Protein AF-A0A1X3P719-F1 (afdb_monomer_lite)

Structure (mmCIF, N/CA/C/O backbone):
data_AF-A0A1X3P719-F1
#
_entry.id   AF-A0A1X3P719-F1
#
loop_
_atom_site.group_PDB
_atom_site.id
_atom_site.type_symbol
_atom_site.label_atom_id
_atom_site.label_alt_id
_atom_site.label_comp_id
_atom_site.label_asym_id
_atom_site.label_entity_id
_atom_site.label_seq_id
_atom_site.pdbx_PDB_ins_code
_atom_site.Cartn_x
_atom_site.Cartn_y
_atom_site.Cartn_z
_atom_site.occupancy
_atom_site.B_iso_or_equiv
_atom_site.auth_seq_id
_atom_site.auth_comp_id
_atom_site.auth_asym_id
_atom_site.auth_atom_id
_atom_site.pdbx_PDB_model_num
ATOM 1 N N . MET A 1 1 ? -33.129 3.907 12.164 1.00 44.75 1 MET A N 1
ATOM 2 C CA . MET A 1 1 ? -31.983 4.708 11.691 1.00 44.75 1 MET A CA 1
ATOM 3 C C . MET A 1 1 ? -30.736 4.062 12.281 1.00 44.75 1 MET A C 1
ATOM 5 O O . MET A 1 1 ? -30.567 4.127 13.491 1.00 44.75 1 MET A O 1
ATOM 9 N N . ARG A 1 2 ? -29.991 3.265 11.500 1.00 46.09 2 ARG A N 1
ATOM 10 C CA . ARG A 1 2 ? -28.769 2.605 11.998 1.00 46.09 2 ARG A CA 1
ATOM 11 C C . ARG A 1 2 ? -27.652 3.656 12.039 1.00 46.09 2 ARG A C 1
ATOM 13 O O . ARG A 1 2 ? -27.549 4.394 11.066 1.00 46.09 2 ARG A O 1
ATOM 20 N N . PRO A 1 3 ? -26.869 3.770 13.124 1.00 49.72 3 PRO A N 1
ATOM 21 C CA . PRO A 1 3 ? -25.718 4.659 13.127 1.00 49.72 3 PRO A CA 1
ATOM 22 C C . PRO A 1 3 ? -24.665 4.101 12.167 1.00 49.72 3 PRO A C 1
ATOM 24 O O . PRO A 1 3 ? -24.295 2.931 12.251 1.00 49.72 3 PRO A O 1
ATOM 27 N N . GLU A 1 4 ? -24.233 4.935 11.235 1.00 49.03 4 GLU A N 1
ATOM 28 C CA . GLU A 1 4 ? -23.183 4.620 10.271 1.00 49.03 4 GLU A CA 1
ATOM 29 C C . GLU A 1 4 ? -21.847 4.721 11.018 1.00 49.03 4 GLU A C 1
ATOM 31 O O . GLU A 1 4 ? -21.528 5.768 11.587 1.00 49.03 4 GLU A O 1
ATOM 36 N N . SER A 1 5 ? -21.116 3.608 11.130 1.00 49.22 5 SER A N 1
ATOM 37 C CA . SER A 1 5 ? -19.843 3.582 11.854 1.00 49.22 5 SER A CA 1
ATOM 38 C C . SER A 1 5 ? -18.805 4.444 11.131 1.00 49.22 5 SER A C 1
ATOM 40 O O . SER A 1 5 ? -18.674 4.330 9.909 1.00 49.22 5 SER A O 1
ATOM 42 N N . PRO A 1 6 ? -18.040 5.291 11.846 1.00 51.69 6 PRO A N 1
ATOM 43 C CA . PRO A 1 6 ? -16.969 6.052 11.224 1.00 51.69 6 PRO A CA 1
ATOM 44 C C . PRO A 1 6 ? -15.919 5.077 10.679 1.00 51.69 6 PRO A C 1
ATOM 46 O O . PRO A 1 6 ? -15.344 4.288 11.423 1.00 51.69 6 PRO A O 1
ATOM 49 N N . THR A 1 7 ? -15.696 5.107 9.368 1.00 60.81 7 THR A N 1
ATOM 50 C CA . THR A 1 7 ? -14.656 4.305 8.714 1.00 60.81 7 THR A CA 1
ATOM 51 C C . THR A 1 7 ? -13.359 5.105 8.704 1.00 60.81 7 THR A C 1
ATOM 53 O O . THR A 1 7 ? -13.332 6.226 8.197 1.00 60.81 7 THR A O 1
ATOM 56 N N . GLY A 1 8 ? -12.295 4.554 9.287 1.00 54.69 8 GLY A N 1
ATOM 57 C CA . GLY A 1 8 ? -10.947 5.116 9.186 1.00 54.69 8 GLY A CA 1
ATOM 58 C C . GLY A 1 8 ? -10.197 4.504 8.009 1.00 54.69 8 GLY A C 1
ATOM 59 O O . GLY A 1 8 ? -10.281 3.294 7.805 1.00 54.69 8 GLY A O 1
ATOM 60 N N . SER A 1 9 ? -9.469 5.331 7.257 1.00 57.25 9 SER A N 1
ATOM 61 C CA . SER A 1 9 ? -8.510 4.895 6.236 1.00 57.25 9 SER A CA 1
ATOM 62 C C . SER A 1 9 ? -7.108 5.320 6.669 1.00 57.25 9 SER A C 1
ATOM 64 O O . SER A 1 9 ? -6.916 6.468 7.080 1.00 57.25 9 SER A O 1
ATOM 66 N N . HIS A 1 10 ? -6.147 4.401 6.614 1.00 59.22 10 HIS A N 1
ATOM 67 C CA . HIS A 1 10 ? -4.737 4.658 6.913 1.00 59.22 10 HIS A CA 1
ATOM 68 C C . HIS A 1 10 ? -3.896 4.455 5.646 1.00 59.22 10 HIS A C 1
ATOM 70 O O . HIS A 1 10 ? -4.227 3.602 4.827 1.00 59.22 10 HIS A O 1
ATOM 76 N N . LEU A 1 11 ? -2.872 5.294 5.460 1.00 59.12 11 LEU A N 1
ATOM 77 C CA . LEU A 1 11 ? -2.189 5.542 4.191 1.00 59.12 11 LEU A CA 1
ATOM 78 C C . LEU A 1 11 ? -0.675 5.425 4.383 1.00 59.12 11 LEU A C 1
ATOM 80 O O . LEU A 1 11 ? -0.117 6.221 5.135 1.00 59.12 11 LEU A O 1
ATOM 84 N N . ASP A 1 12 ? -0.025 4.517 3.659 1.00 63.62 12 ASP A N 1
ATOM 85 C CA . ASP A 1 12 ? 1.441 4.434 3.589 1.00 63.62 12 ASP A CA 1
ATOM 86 C C . ASP A 1 12 ? 1.921 4.534 2.137 1.00 63.62 12 ASP A C 1
ATOM 88 O O . ASP A 1 12 ? 1.374 3.857 1.265 1.00 63.62 12 ASP A O 1
ATOM 92 N N . ASP A 1 13 ? 2.943 5.362 1.883 1.00 63.41 13 ASP A N 1
ATOM 93 C CA . ASP A 1 13 ? 3.599 5.528 0.575 1.00 63.41 13 ASP A CA 1
ATOM 94 C C . ASP A 1 13 ? 4.869 4.664 0.501 1.00 63.41 13 ASP A C 1
ATOM 96 O O . ASP A 1 13 ? 5.794 4.808 1.303 1.00 63.41 13 ASP A O 1
ATOM 100 N N . ILE A 1 14 ? 4.911 3.742 -0.459 1.00 66.75 14 ILE A N 1
ATOM 101 C CA . ILE A 1 14 ? 5.952 2.725 -0.611 1.00 66.75 14 ILE A CA 1
ATOM 102 C C . ILE A 1 14 ? 6.696 2.964 -1.933 1.00 66.75 14 ILE A C 1
ATOM 104 O O . ILE A 1 14 ? 6.078 2.893 -2.999 1.00 66.75 14 ILE A O 1
ATOM 108 N N . PRO A 1 15 ? 8.023 3.192 -1.928 1.00 63.47 15 PRO A N 1
ATOM 109 C CA . PRO A 1 15 ? 8.779 3.399 -3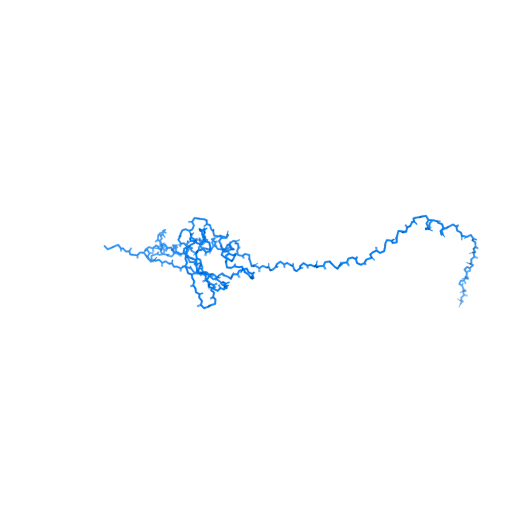.159 1.00 63.47 15 PRO A CA 1
ATOM 110 C C . PRO A 1 15 ? 8.835 2.113 -3.990 1.00 63.47 15 PRO A 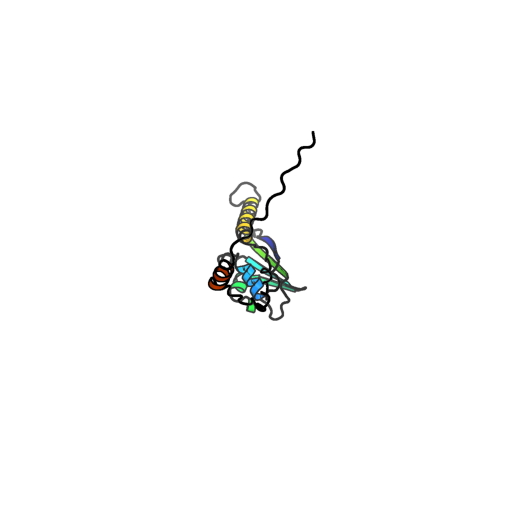C 1
ATOM 112 O O . PRO A 1 15 ? 9.116 1.028 -3.481 1.00 63.47 15 PRO A O 1
ATOM 115 N N . ALA A 1 16 ? 8.612 2.221 -5.297 1.00 71.75 16 ALA A N 1
ATOM 116 C CA . ALA A 1 16 ? 8.642 1.061 -6.176 1.00 71.75 16 ALA A CA 1
ATOM 117 C C . ALA A 1 16 ? 10.090 0.650 -6.522 1.00 71.75 16 ALA A C 1
ATOM 119 O O . ALA A 1 16 ? 10.909 1.487 -6.911 1.00 71.75 16 ALA A O 1
ATOM 120 N N . SER A 1 17 ? 10.406 -0.650 -6.431 1.00 60.78 17 SER A N 1
ATOM 121 C CA . SER A 1 17 ? 11.753 -1.202 -6.672 1.00 60.78 17 SER A CA 1
ATOM 122 C C . SER A 1 17 ? 12.372 -0.722 -7.998 1.00 60.78 17 SER A C 1
ATOM 124 O O . SER A 1 17 ? 11.759 -0.895 -9.053 1.00 60.78 17 SER A O 1
ATOM 126 N N . GLY A 1 18 ? 13.582 -0.157 -7.967 1.00 62.00 18 GLY A N 1
ATOM 127 C CA . GLY A 1 18 ? 14.255 0.423 -9.138 1.00 62.00 18 GLY A CA 1
ATOM 128 C C . GLY A 1 18 ? 14.423 -0.532 -10.335 1.00 62.00 18 GLY A C 1
ATOM 129 O O . GLY A 1 18 ? 14.648 -1.728 -10.164 1.00 62.00 18 GLY A O 1
ATOM 130 N N . HIS A 1 19 ? 14.315 0.023 -11.552 1.00 57.34 19 HIS A N 1
ATOM 131 C CA . HIS A 1 19 ? 14.516 -0.617 -12.869 1.00 57.34 19 HIS A CA 1
ATOM 132 C C . HIS A 1 19 ? 13.738 -1.919 -13.157 1.00 57.34 19 HIS A C 1
ATOM 134 O O . HIS A 1 19 ? 14.197 -2.764 -13.926 1.00 57.34 19 HIS A O 1
ATOM 140 N N . ALA A 1 20 ? 12.547 -2.091 -12.583 1.00 71.56 20 ALA A N 1
ATOM 141 C CA . ALA A 1 20 ? 11.705 -3.263 -12.822 1.00 71.56 20 ALA A CA 1
ATOM 142 C C . ALA A 1 20 ? 10.445 -2.914 -13.638 1.00 71.56 20 ALA A C 1
ATOM 144 O O . ALA A 1 20 ? 9.948 -1.789 -13.582 1.00 71.56 20 ALA A O 1
ATOM 145 N N . ARG A 1 21 ? 9.893 -3.882 -14.390 1.00 85.94 21 ARG A N 1
ATOM 146 C CA . ARG A 1 21 ? 8.587 -3.717 -15.063 1.00 85.94 21 ARG A CA 1
ATOM 147 C C . ARG A 1 21 ? 7.481 -3.523 -14.018 1.00 85.94 21 ARG A C 1
ATOM 149 O O . ARG A 1 21 ? 7.587 -4.061 -12.919 1.00 85.94 21 ARG A O 1
ATOM 156 N N . ASN A 1 22 ? 6.391 -2.844 -14.378 1.00 88.19 22 ASN A N 1
ATOM 157 C CA . ASN A 1 22 ? 5.261 -2.578 -13.471 1.00 88.19 22 ASN A CA 1
ATOM 158 C C . ASN A 1 22 ? 4.729 -3.845 -12.776 1.00 88.19 22 ASN A C 1
ATOM 160 O O . ASN A 1 22 ? 4.571 -3.857 -11.561 1.00 88.19 22 ASN A O 1
ATOM 164 N N . VAL A 1 23 ? 4.591 -4.950 -13.515 1.00 89.19 23 VAL A N 1
ATOM 165 C CA . VAL A 1 23 ? 4.202 -6.263 -12.962 1.00 89.19 23 VAL A CA 1
ATOM 166 C C . VAL A 1 23 ? 5.178 -6.753 -11.886 1.00 89.19 23 VAL A C 1
ATOM 168 O O . VAL A 1 23 ? 4.774 -7.287 -10.860 1.00 89.19 23 VAL A O 1
ATOM 171 N N . THR A 1 24 ? 6.482 -6.567 -12.092 1.00 87.25 24 THR A N 1
ATOM 172 C CA . THR A 1 24 ? 7.505 -6.945 -11.110 1.00 87.25 24 THR A CA 1
ATOM 173 C C . THR A 1 24 ? 7.428 -6.070 -9.859 1.00 87.25 24 THR A C 1
ATOM 175 O O . THR A 1 24 ? 7.598 -6.587 -8.759 1.00 87.25 24 THR A O 1
ATOM 178 N N . ARG A 1 25 ? 7.136 -4.773 -10.016 1.00 88.31 25 ARG A N 1
ATOM 179 C CA . ARG A 1 25 ? 6.944 -3.831 -8.901 1.00 88.31 25 ARG A CA 1
ATOM 180 C C . ARG A 1 25 ? 5.707 -4.198 -8.073 1.00 88.31 25 ARG A C 1
ATOM 182 O O . ARG A 1 25 ? 5.801 -4.232 -6.852 1.00 88.31 25 ARG A O 1
ATOM 189 N N . ILE A 1 26 ? 4.598 -4.560 -8.727 1.00 89.44 26 ILE A N 1
ATOM 190 C CA . ILE A 1 26 ? 3.394 -5.073 -8.050 1.00 89.44 26 ILE A CA 1
ATOM 191 C C . ILE A 1 26 ? 3.719 -6.360 -7.296 1.00 89.44 26 ILE A C 1
ATOM 193 O O . ILE A 1 26 ? 3.487 -6.443 -6.099 1.00 89.44 26 ILE A O 1
ATOM 197 N N . ASN A 1 27 ? 4.342 -7.342 -7.950 1.00 88.44 27 ASN A N 1
ATOM 198 C CA . ASN A 1 27 ? 4.707 -8.596 -7.288 1.00 88.44 27 ASN A CA 1
ATOM 199 C C . ASN A 1 27 ? 5.672 -8.392 -6.112 1.00 88.44 27 ASN A C 1
ATOM 201 O O . ASN A 1 27 ? 5.671 -9.184 -5.175 1.00 88.44 27 ASN A O 1
ATOM 205 N N . TRP A 1 28 ? 6.511 -7.356 -6.146 1.00 85.81 28 TRP A N 1
ATOM 206 C CA . TRP A 1 28 ? 7.332 -6.986 -4.998 1.00 85.81 28 TRP A CA 1
ATOM 207 C C . TRP A 1 28 ? 6.475 -6.482 -3.828 1.00 85.81 28 TRP A C 1
ATOM 209 O O . TRP A 1 28 ? 6.710 -6.919 -2.704 1.00 85.81 28 TRP A O 1
ATOM 219 N N . LEU A 1 29 ? 5.461 -5.652 -4.099 1.00 85.50 29 LEU A N 1
ATOM 220 C CA . LEU A 1 29 ? 4.509 -5.166 -3.097 1.00 85.50 29 LEU A CA 1
ATOM 221 C C . LEU A 1 29 ? 3.620 -6.280 -2.528 1.00 85.50 29 LEU A C 1
ATOM 223 O O . LEU A 1 29 ? 3.331 -6.261 -1.340 1.00 85.50 29 LEU A O 1
ATOM 227 N N . LEU A 1 30 ? 3.196 -7.250 -3.343 1.00 86.88 30 LEU A N 1
ATOM 228 C CA . LEU A 1 30 ? 2.297 -8.325 -2.902 1.00 86.88 30 LEU A CA 1
ATOM 229 C C . LEU A 1 30 ? 2.969 -9.317 -1.939 1.00 86.88 30 LEU A C 1
ATOM 231 O O . LEU A 1 30 ? 2.307 -9.876 -1.078 1.00 86.88 30 LEU A O 1
ATOM 235 N N . ARG A 1 31 ? 4.284 -9.537 -2.063 1.00 83.19 31 ARG A N 1
ATOM 236 C CA . ARG A 1 31 ? 5.047 -10.503 -1.243 1.00 83.19 31 ARG A CA 1
ATOM 237 C C . ARG A 1 31 ? 4.949 -10.313 0.277 1.00 83.19 31 ARG A C 1
ATOM 239 O O . ARG A 1 31 ? 4.950 -11.328 0.967 1.00 83.19 31 ARG A O 1
ATOM 246 N N . PRO A 1 32 ? 5.019 -9.086 0.823 1.00 78.12 32 PRO A N 1
ATOM 247 C CA . PRO A 1 32 ? 4.851 -8.867 2.256 1.00 78.12 32 PRO A CA 1
ATOM 248 C C . PRO A 1 32 ? 3.391 -8.887 2.728 1.00 78.12 32 PRO A C 1
ATOM 250 O O . PRO A 1 32 ? 3.191 -8.916 3.933 1.00 78.12 32 PRO A O 1
ATOM 253 N N . LEU A 1 33 ? 2.400 -8.840 1.832 1.00 81.44 33 LEU A N 1
ATOM 254 C CA . LEU A 1 33 ? 0.992 -8.707 2.208 1.00 81.44 33 LEU A CA 1
ATOM 255 C C . LEU A 1 33 ? 0.342 -10.086 2.383 1.00 81.44 33 LEU A C 1
ATOM 257 O O . LEU A 1 33 ? 0.338 -10.885 1.444 1.00 81.44 33 LEU A O 1
ATOM 261 N N . ASP A 1 34 ? -0.243 -10.333 3.556 1.00 77.69 34 ASP A N 1
ATOM 262 C CA . ASP A 1 34 ? -0.908 -11.595 3.906 1.00 77.69 34 ASP A CA 1
ATOM 263 C C . ASP A 1 34 ? -2.165 -11.872 3.071 1.00 77.69 34 ASP A C 1
ATOM 265 O O . ASP A 1 34 ? -2.920 -10.965 2.703 1.00 77.69 34 ASP A O 1
ATOM 269 N N . ASP A 1 35 ? -2.394 -13.146 2.743 1.00 71.38 35 ASP A N 1
ATOM 270 C CA . ASP A 1 35 ? -3.434 -13.573 1.797 1.00 71.38 35 ASP A CA 1
ATOM 271 C C . ASP A 1 35 ? -4.876 -13.310 2.268 1.00 71.38 35 ASP A C 1
ATOM 273 O O . ASP A 1 35 ? -5.782 -13.234 1.442 1.00 71.38 35 ASP A O 1
ATOM 277 N N . ASP A 1 36 ? -5.093 -13.098 3.564 1.00 74.62 36 ASP A N 1
ATOM 278 C CA . ASP A 1 36 ? -6.403 -12.883 4.191 1.00 74.62 36 ASP A CA 1
ATOM 279 C C . ASP A 1 36 ? -6.905 -11.426 4.142 1.00 74.62 36 ASP A C 1
ATOM 281 O O . ASP A 1 36 ? -8.015 -11.123 4.583 1.00 74.62 36 ASP A O 1
ATOM 285 N N . LEU A 1 37 ? -6.116 -10.516 3.573 1.00 77.31 37 LEU A N 1
ATOM 286 C CA . LEU A 1 37 ? -6.408 -9.085 3.512 1.00 77.31 37 LEU A CA 1
ATOM 287 C C . LEU A 1 37 ? -7.393 -8.715 2.383 1.00 77.31 37 LEU A C 1
ATOM 289 O O . LEU A 1 37 ? -6.989 -8.188 1.345 1.00 77.31 37 LEU A O 1
ATOM 293 N N . SER A 1 38 ? -8.693 -8.941 2.598 1.00 77.88 38 SER A N 1
ATOM 294 C CA . SER A 1 38 ? -9.760 -8.573 1.642 1.00 77.88 38 SER A CA 1
ATOM 295 C C . SER A 1 38 ? -10.096 -7.074 1.619 1.00 77.88 38 SER A C 1
ATOM 297 O O . SER A 1 38 ? -10.550 -6.551 0.605 1.00 77.88 38 SER A O 1
ATOM 299 N N . ASP A 1 39 ? -9.847 -6.357 2.719 1.00 83.62 39 ASP A N 1
ATOM 300 C CA . ASP A 1 39 ? -10.282 -4.959 2.908 1.00 83.62 39 ASP A CA 1
ATOM 301 C C . ASP A 1 39 ? -9.201 -3.925 2.527 1.00 83.62 39 ASP A C 1
ATOM 303 O O . ASP A 1 39 ? -9.215 -2.777 2.991 1.00 83.62 39 ASP A O 1
ATOM 307 N N . VAL A 1 40 ? -8.223 -4.346 1.717 1.00 87.38 40 VAL A N 1
ATOM 308 C CA . VAL A 1 40 ? -7.068 -3.540 1.308 1.00 87.38 40 VAL A CA 1
ATOM 309 C C . VAL A 1 40 ? -7.203 -3.094 -0.145 1.00 87.38 40 VAL A C 1
ATOM 311 O O . VAL A 1 40 ? -7.429 -3.892 -1.053 1.00 87.38 40 VAL A O 1
ATOM 314 N N . VAL A 1 41 ? -6.998 -1.799 -0.368 1.00 90.62 41 VAL A N 1
ATOM 315 C CA . VAL A 1 41 ? -6.905 -1.161 -1.681 1.00 90.62 41 VAL A CA 1
ATOM 316 C C . VAL A 1 41 ? -5.465 -0.726 -1.908 1.00 90.62 41 VAL A C 1
ATOM 318 O O . VAL A 1 41 ? -4.827 -0.144 -1.027 1.00 90.62 41 VAL A O 1
ATOM 321 N N . VAL A 1 42 ? -4.958 -0.998 -3.107 1.00 90.69 42 VAL A N 1
ATOM 322 C CA . VAL A 1 42 ? -3.628 -0.579 -3.543 1.00 90.69 42 VAL A CA 1
ATOM 323 C C . VAL A 1 42 ? -3.779 0.457 -4.645 1.00 90.69 42 VAL A C 1
ATOM 325 O O . VAL A 1 42 ? -4.441 0.219 -5.652 1.00 90.69 42 VAL A O 1
ATOM 328 N N . GLU A 1 43 ? -3.129 1.601 -4.471 1.00 92.31 43 GLU A N 1
ATOM 329 C CA . GLU A 1 43 ? -3.027 2.655 -5.471 1.00 92.31 43 GLU A CA 1
ATOM 330 C C . GLU A 1 43 ? -1.601 2.711 -6.027 1.00 92.31 43 GLU A C 1
ATOM 332 O O . GLU A 1 43 ? -0.637 2.969 -5.310 1.00 92.31 43 GLU A O 1
ATOM 337 N N . ALA A 1 44 ? -1.450 2.460 -7.323 1.00 92.44 44 ALA A N 1
ATOM 338 C CA . ALA A 1 44 ? -0.193 2.606 -8.039 1.00 92.44 44 ALA A CA 1
ATOM 339 C C . ALA A 1 44 ? -0.043 4.041 -8.561 1.00 92.44 44 ALA A C 1
ATOM 341 O O . ALA A 1 44 ? -0.919 4.553 -9.265 1.00 92.44 44 ALA A O 1
ATOM 342 N N . HIS A 1 45 ? 1.097 4.671 -8.274 1.00 92.31 45 HIS A N 1
ATOM 343 C CA . HIS A 1 45 ? 1.438 6.011 -8.748 1.00 92.31 45 HIS A CA 1
ATOM 344 C C . HIS A 1 45 ? 2.464 5.917 -9.862 1.00 92.31 45 HIS A C 1
ATOM 346 O O . HIS A 1 45 ? 3.568 5.415 -9.663 1.00 92.31 45 HIS A O 1
ATOM 352 N N . GLY A 1 46 ? 2.120 6.438 -11.032 1.00 89.19 46 GLY A N 1
ATOM 353 C CA . GLY A 1 46 ? 3.073 6.690 -12.102 1.00 89.19 46 GLY A CA 1
ATOM 354 C C . GLY A 1 46 ? 3.056 8.157 -12.513 1.00 89.19 46 GLY A C 1
ATOM 355 O O . GLY A 1 46 ? 2.366 8.991 -11.921 1.00 89.19 46 GLY A O 1
ATOM 356 N N . ALA A 1 47 ? 3.818 8.502 -13.550 1.00 89.25 47 ALA A N 1
ATOM 357 C CA . ALA A 1 47 ? 3.951 9.887 -13.999 1.00 89.25 47 ALA A CA 1
ATOM 358 C C . ALA A 1 47 ? 2.581 10.53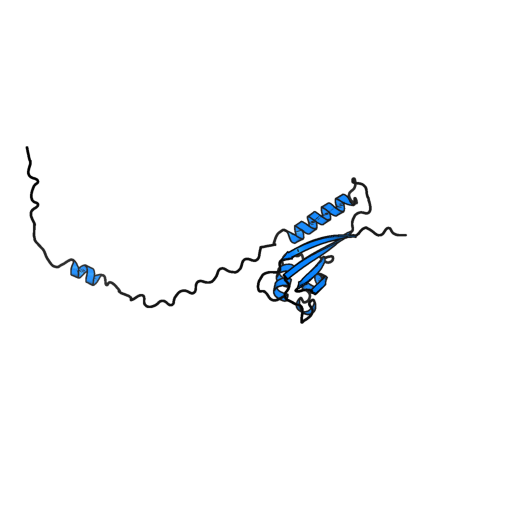2 -14.312 1.00 89.25 47 ALA A C 1
ATOM 360 O O . ALA A 1 47 ? 1.987 10.284 -15.361 1.00 89.25 47 ALA A O 1
ATOM 361 N N . ARG A 1 48 ? 2.090 11.382 -13.394 1.00 87.44 48 ARG A N 1
ATOM 362 C CA . ARG A 1 48 ? 0.801 12.107 -13.475 1.00 87.44 48 ARG A CA 1
ATOM 363 C C . ARG A 1 48 ? -0.438 11.207 -13.613 1.00 87.44 48 ARG A C 1
ATOM 365 O O . ARG A 1 48 ? -1.503 11.702 -13.976 1.00 87.44 48 ARG A O 1
ATOM 372 N N . ARG A 1 49 ? -0.319 9.906 -13.339 1.00 90.50 49 ARG A N 1
ATOM 373 C CA . ARG A 1 49 ? -1.435 8.954 -13.364 1.00 90.50 49 ARG A CA 1
ATOM 374 C C . ARG A 1 49 ? -1.438 8.131 -12.094 1.00 90.50 49 ARG A C 1
ATOM 376 O O . ARG A 1 49 ? -0.384 7.756 -11.590 1.00 90.50 49 ARG A O 1
ATOM 383 N N . ARG A 1 50 ? -2.639 7.841 -11.616 1.00 92.19 50 ARG A N 1
ATOM 384 C CA . ARG A 1 50 ? -2.873 6.969 -10.474 1.00 92.19 50 ARG A CA 1
ATOM 385 C C . ARG A 1 50 ? -3.895 5.922 -10.861 1.00 92.19 50 ARG A C 1
ATOM 387 O O . ARG A 1 50 ? -4.772 6.200 -11.681 1.00 92.19 50 ARG A O 1
ATOM 394 N N . HIS A 1 51 ? -3.748 4.732 -10.313 1.00 93.38 51 HIS A N 1
ATOM 395 C CA . HIS A 1 51 ? -4.683 3.645 -10.529 1.00 93.38 51 HIS A CA 1
ATOM 396 C C . HIS A 1 51 ? -4.866 2.887 -9.219 1.00 93.38 51 HIS A C 1
ATOM 398 O O . HIS A 1 51 ? -3.882 2.407 -8.666 1.00 93.38 51 HIS A O 1
ATOM 404 N N . ALA A 1 52 ? -6.102 2.813 -8.733 1.00 92.19 52 ALA A N 1
ATOM 405 C CA . ALA A 1 52 ? -6.451 2.140 -7.492 1.00 92.19 52 ALA A CA 1
ATOM 406 C C . ALA A 1 52 ? -7.339 0.933 -7.785 1.00 92.19 52 ALA A C 1
ATOM 408 O O . ALA A 1 52 ? -8.335 1.073 -8.496 1.00 92.19 52 ALA A O 1
ATOM 409 N N . ALA A 1 53 ? -6.988 -0.211 -7.206 1.00 91.50 53 ALA A N 1
ATOM 410 C CA . ALA A 1 53 ? -7.771 -1.436 -7.288 1.00 91.50 53 ALA A CA 1
ATOM 411 C C . ALA A 1 53 ? -7.655 -2.249 -5.982 1.00 91.50 53 ALA A C 1
ATOM 413 O O . ALA A 1 53 ? -6.707 -2.045 -5.208 1.00 91.50 53 ALA A O 1
ATOM 414 N N . PRO A 1 54 ? -8.618 -3.142 -5.692 1.00 91.19 54 PRO A N 1
ATOM 415 C CA . PRO A 1 54 ? -8.533 -4.058 -4.560 1.00 91.19 54 PRO A CA 1
ATOM 416 C C . PRO A 1 54 ? -7.282 -4.937 -4.637 1.00 91.19 54 PRO A C 1
ATOM 418 O O . PRO A 1 54 ? -6.844 -5.329 -5.720 1.00 91.19 54 PRO A O 1
ATOM 421 N N . LEU A 1 55 ? -6.729 -5.305 -3.479 1.00 90.25 55 LEU A N 1
ATOM 422 C CA . LEU A 1 55 ? -5.567 -6.193 -3.401 1.00 90.25 55 LEU A CA 1
ATOM 423 C C . LEU A 1 55 ? -5.815 -7.538 -4.108 1.00 90.25 55 LEU A C 1
ATOM 425 O O . LEU A 1 55 ? -4.912 -8.076 -4.750 1.00 90.25 55 LEU A O 1
ATOM 429 N N . GLU A 1 56 ? -7.045 -8.051 -4.033 1.00 90.06 56 GLU A N 1
ATOM 430 C CA . GLU A 1 56 ? -7.465 -9.288 -4.700 1.00 90.06 56 GLU A CA 1
ATOM 431 C C . GLU A 1 56 ? -7.312 -9.225 -6.227 1.00 90.06 56 GLU A C 1
ATOM 433 O O . GLU A 1 56 ? -6.890 -10.202 -6.842 1.00 90.06 56 GLU A O 1
ATOM 438 N N . GLU A 1 57 ? -7.583 -8.072 -6.841 1.00 91.19 57 GLU A N 1
ATOM 439 C CA . GLU A 1 57 ? -7.485 -7.891 -8.293 1.00 91.19 57 GLU A CA 1
ATOM 440 C C . GLU A 1 57 ? -6.025 -7.976 -8.758 1.00 91.19 57 GLU A C 1
ATOM 442 O O . GLU A 1 57 ? -5.698 -8.704 -9.696 1.00 91.19 57 GLU A O 1
ATOM 447 N N . PHE A 1 58 ? -5.116 -7.328 -8.022 1.00 90.06 58 PHE A N 1
ATOM 448 C CA . PHE A 1 58 ? -3.678 -7.434 -8.276 1.00 90.06 58 PHE A CA 1
ATOM 449 C C . PHE A 1 58 ? -3.127 -8.840 -8.028 1.00 90.06 58 PHE A C 1
ATOM 451 O O . PHE A 1 58 ? -2.143 -9.218 -8.662 1.00 90.06 58 PHE A O 1
ATOM 458 N N . ARG A 1 59 ? -3.727 -9.618 -7.118 1.00 89.31 59 ARG A N 1
ATOM 459 C CA . ARG A 1 59 ? -3.358 -11.025 -6.897 1.00 89.31 59 ARG A CA 1
ATOM 460 C C . ARG A 1 59 ? -3.850 -11.944 -8.006 1.00 89.31 59 ARG A C 1
ATOM 462 O O . ARG A 1 59 ? -3.158 -12.911 -8.315 1.00 89.31 59 ARG A O 1
ATOM 469 N N . HIS A 1 60 ? -5.022 -11.660 -8.574 1.00 90.62 60 HIS A N 1
ATOM 470 C CA . HIS A 1 60 ? -5.604 -12.469 -9.638 1.00 90.62 60 HIS A CA 1
ATOM 471 C C . HIS A 1 60 ? -4.771 -12.390 -10.922 1.00 90.62 60 HIS A C 1
ATOM 473 O O . HIS A 1 60 ? -4.223 -13.402 -11.359 1.00 90.62 60 HIS A O 1
ATOM 479 N N . ASP A 1 61 ? -4.621 -11.187 -11.482 1.00 89.00 61 ASP A N 1
ATOM 480 C CA . ASP A 1 61 ? -3.671 -10.926 -12.563 1.00 89.00 61 ASP A CA 1
ATOM 481 C C . ASP A 1 61 ? -3.167 -9.469 -12.515 1.00 89.00 61 ASP A C 1
ATOM 483 O O . ASP A 1 61 ? -3.880 -8.538 -12.906 1.00 89.00 61 ASP A O 1
ATOM 487 N N . PRO A 1 62 ? -1.895 -9.241 -12.129 1.00 85.94 62 PRO A N 1
ATOM 488 C CA . PRO A 1 62 ? -1.290 -7.911 -12.130 1.00 85.94 62 PRO A CA 1
ATOM 489 C C . PRO A 1 62 ? -1.289 -7.200 -13.493 1.00 85.94 62 PRO A C 1
ATOM 491 O O . PRO A 1 62 ? -1.100 -5.984 -13.542 1.00 85.94 62 PRO A O 1
ATOM 494 N N . LYS A 1 63 ? -1.386 -7.939 -14.609 1.00 85.00 63 LYS A N 1
ATOM 495 C CA . LYS A 1 63 ? -1.400 -7.364 -15.963 1.00 85.00 63 LYS A CA 1
ATOM 496 C C . LYS A 1 63 ? -2.772 -6.852 -16.364 1.00 85.00 63 LYS A C 1
ATOM 498 O O . LYS A 1 63 ? -2.826 -5.890 -17.119 1.00 85.00 63 LYS A O 1
ATOM 503 N N . GLU A 1 64 ? -3.831 -7.507 -15.905 1.00 87.75 64 GLU A N 1
ATOM 504 C CA . GLU A 1 64 ? -5.209 -7.094 -16.179 1.00 87.75 64 GLU A CA 1
ATOM 505 C C . GLU A 1 64 ? -5.639 -5.975 -15.233 1.00 87.75 64 GLU A C 1
ATOM 507 O O . GLU A 1 64 ? -6.307 -5.039 -15.665 1.00 87.75 64 GLU A O 1
ATOM 512 N N . ALA A 1 65 ? -5.164 -6.023 -13.983 1.00 87.00 65 ALA A N 1
ATOM 513 C CA . ALA A 1 65 ? -5.420 -4.991 -12.986 1.00 87.00 65 ALA A CA 1
ATOM 514 C C . ALA A 1 65 ? -4.874 -3.615 -13.409 1.00 87.00 65 ALA A C 1
ATOM 516 O O . ALA A 1 65 ? -5.431 -2.589 -13.049 1.00 87.00 65 ALA A O 1
ATOM 517 N N . LEU A 1 66 ? -3.783 -3.551 -14.185 1.00 89.56 66 LEU A N 1
ATOM 518 C CA . LEU A 1 66 ? -3.247 -2.279 -14.678 1.00 89.56 66 LEU A CA 1
ATOM 519 C C . LEU A 1 66 ? -3.681 -1.972 -16.117 1.00 89.56 66 LEU A C 1
ATOM 521 O O . LEU A 1 66 ? -3.626 -2.843 -16.983 1.00 89.56 66 LEU A O 1
ATOM 525 N N . PRO A 1 67 ? -3.954 -0.694 -16.447 1.00 89.00 67 PRO A N 1
ATOM 526 C CA . PRO A 1 67 ? -4.083 -0.269 -17.837 1.00 89.00 67 PRO A CA 1
ATOM 527 C C . PRO A 1 67 ? -2.824 -0.608 -18.654 1.00 89.00 67 PRO A C 1
ATOM 529 O O . PRO A 1 67 ? -1.705 -0.375 -18.195 1.00 89.00 67 PRO A O 1
ATOM 532 N N . ALA A 1 68 ? -2.993 -1.082 -19.893 1.00 84.12 68 ALA A N 1
ATOM 533 C CA . ALA A 1 68 ? -1.879 -1.523 -20.746 1.00 84.12 68 ALA A CA 1
ATOM 534 C C . ALA A 1 68 ? -0.782 -0.453 -20.945 1.00 84.12 68 ALA A C 1
ATOM 536 O O . ALA A 1 68 ? 0.405 -0.774 -20.924 1.00 84.12 68 ALA A O 1
ATOM 537 N N . ASP A 1 69 ? -1.177 0.820 -21.057 1.00 88.44 69 ASP A N 1
ATOM 538 C CA . ASP A 1 69 ? -0.275 1.969 -21.230 1.00 88.44 69 ASP A CA 1
ATOM 539 C C . ASP A 1 69 ? 0.009 2.710 -19.908 1.00 88.44 69 ASP A C 1
ATOM 541 O O . ASP A 1 69 ? 0.205 3.932 -19.885 1.00 88.44 69 ASP A O 1
ATOM 545 N N . PHE A 1 70 ? -0.037 2.011 -18.769 1.00 90.06 70 PHE A N 1
ATOM 546 C CA . PHE A 1 70 ? 0.258 2.637 -17.484 1.00 90.06 70 PHE A CA 1
ATOM 547 C C . PHE A 1 70 ? 1.744 3.040 -17.412 1.00 90.06 70 PHE A C 1
ATOM 549 O O . PHE A 1 70 ? 2.616 2.211 -17.695 1.00 90.06 70 PHE A O 1
ATOM 556 N N . PRO A 1 71 ? 2.061 4.296 -17.032 1.00 90.00 71 PRO A N 1
ATOM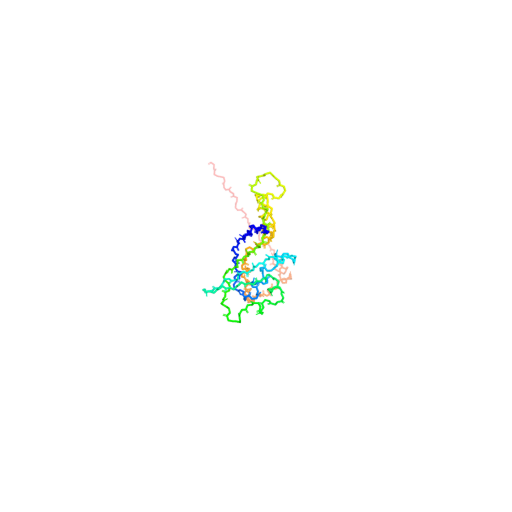 557 C CA . PRO A 1 71 ? 3.442 4.755 -16.917 1.00 90.00 71 PRO A CA 1
ATOM 558 C C . PRO A 1 71 ? 4.226 3.944 -15.879 1.00 90.00 71 PRO A C 1
ATOM 560 O O . PRO A 1 71 ? 3.662 3.181 -15.097 1.00 90.00 71 PRO A O 1
ATOM 563 N N . GLU A 1 72 ? 5.547 4.107 -15.857 1.00 89.12 72 GLU A N 1
ATOM 564 C CA . GLU A 1 72 ? 6.376 3.461 -14.839 1.00 89.12 72 GLU A CA 1
ATOM 565 C C . GLU A 1 72 ? 5.900 3.837 -13.429 1.00 89.12 72 GLU A C 1
ATOM 567 O O . GLU A 1 72 ? 5.710 5.018 -13.121 1.00 89.12 72 GLU A O 1
ATOM 572 N N . ILE A 1 73 ? 5.701 2.819 -12.588 1.00 90.38 73 ILE A N 1
ATOM 573 C CA . ILE A 1 73 ? 5.269 3.012 -11.204 1.00 90.38 73 ILE A CA 1
ATOM 574 C C . ILE A 1 73 ? 6.447 3.525 -10.375 1.00 90.38 73 ILE A C 1
ATOM 576 O O . ILE A 1 73 ? 7.476 2.852 -10.258 1.00 90.38 73 ILE A O 1
ATOM 580 N N . THR A 1 74 ? 6.271 4.694 -9.765 1.00 87.75 74 THR A N 1
ATOM 581 C CA . THR A 1 74 ? 7.246 5.347 -8.885 1.00 87.75 74 THR A CA 1
ATOM 582 C C . THR A 1 74 ? 7.011 5.009 -7.420 1.00 87.75 74 THR A C 1
ATOM 584 O O . THR A 1 74 ? 7.972 4.804 -6.680 1.00 87.75 74 THR A O 1
ATOM 587 N N . SER A 1 75 ? 5.749 4.909 -7.008 1.00 85.75 75 SER A N 1
ATOM 588 C CA . SER A 1 75 ? 5.380 4.533 -5.647 1.00 85.75 75 SER A CA 1
ATOM 589 C C . SER A 1 75 ? 4.012 3.858 -5.597 1.00 85.75 75 SER A C 1
ATOM 591 O O . SER A 1 75 ? 3.262 3.852 -6.577 1.00 85.75 75 SER A O 1
ATOM 593 N N . PHE A 1 76 ? 3.712 3.252 -4.458 1.00 88.44 76 PHE A N 1
ATOM 594 C CA . PHE A 1 76 ? 2.434 2.637 -4.153 1.00 88.44 76 PHE A CA 1
ATOM 595 C C . PHE A 1 76 ? 1.865 3.255 -2.897 1.00 88.44 76 PHE A C 1
ATOM 597 O O . PHE A 1 76 ? 2.598 3.555 -1.965 1.00 88.44 76 PHE A O 1
ATOM 604 N N . THR A 1 77 ? 0.552 3.353 -2.841 1.00 88.94 77 THR A N 1
ATOM 605 C CA . THR A 1 77 ? -0.152 3.688 -1.624 1.00 88.94 77 THR A CA 1
ATOM 606 C C . THR A 1 77 ? -1.039 2.528 -1.221 1.00 88.94 77 THR A C 1
ATOM 608 O O . THR A 1 77 ? -1.840 2.054 -2.022 1.00 88.94 77 THR A O 1
ATOM 611 N N . VAL A 1 78 ? -0.870 2.045 0.006 1.00 87.12 78 VAL A N 1
ATOM 612 C CA . VAL A 1 78 ? -1.686 0.956 0.554 1.00 87.12 78 VAL A CA 1
ATOM 613 C C . VAL A 1 78 ? -2.680 1.554 1.534 1.00 87.12 78 VAL A C 1
ATOM 615 O O . VAL A 1 78 ? -2.306 2.348 2.399 1.00 87.12 78 VAL A O 1
ATOM 618 N N . SER A 1 79 ? -3.952 1.196 1.384 1.00 85.69 79 SER A N 1
ATOM 619 C CA . SER A 1 79 ? -5.031 1.653 2.255 1.00 85.69 79 SER A CA 1
ATOM 620 C C . SER A 1 79 ? -5.884 0.491 2.725 1.00 85.69 79 SER A C 1
ATOM 622 O O . SER A 1 79 ? -6.322 -0.319 1.916 1.00 85.69 79 SER A O 1
ATOM 624 N N . ARG A 1 80 ? -6.158 0.428 4.030 1.00 84.88 80 ARG A N 1
ATOM 625 C CA . ARG A 1 80 ? -7.088 -0.539 4.629 1.00 84.88 80 ARG A CA 1
ATOM 626 C C . ARG A 1 80 ? -8.281 0.201 5.215 1.00 84.88 80 ARG A C 1
ATOM 628 O O . ARG A 1 80 ? -8.097 1.168 5.956 1.00 84.88 80 ARG A O 1
ATOM 635 N N . MET A 1 81 ? -9.491 -0.260 4.914 1.00 79.00 81 MET A N 1
ATOM 636 C CA . MET A 1 81 ? -10.700 0.231 5.580 1.00 79.00 81 MET A CA 1
ATOM 637 C C . MET A 1 81 ? -10.907 -0.551 6.877 1.00 79.00 81 MET A C 1
ATOM 639 O O . MET A 1 81 ? -10.866 -1.776 6.881 1.00 79.00 81 MET A O 1
ATOM 643 N N . SER A 1 82 ? -11.098 0.152 7.994 1.00 73.31 82 SER A N 1
ATOM 644 C CA . SER A 1 82 ? -11.346 -0.475 9.299 1.00 73.31 82 SER A CA 1
ATOM 645 C C . SER A 1 82 ? -12.614 0.084 9.937 1.00 73.31 82 SER A C 1
ATOM 647 O O . SER A 1 82 ? -12.825 1.301 9.971 1.00 73.31 82 SER A O 1
ATOM 649 N N . HIS A 1 83 ? -13.456 -0.805 10.467 1.00 70.06 83 HIS A N 1
ATOM 650 C CA . HIS A 1 83 ? -14.629 -0.422 11.248 1.00 70.06 83 HIS A CA 1
ATOM 651 C C . HIS A 1 83 ? -14.182 0.122 12.608 1.00 70.06 83 HIS A C 1
ATOM 653 O O . HIS A 1 83 ? -13.684 -0.631 13.444 1.00 70.06 83 HIS A O 1
ATOM 659 N N . LEU A 1 84 ? -14.370 1.420 12.849 1.00 72.19 84 LEU A N 1
ATOM 660 C CA . LEU A 1 84 ? -14.016 2.020 14.133 1.00 72.19 84 LEU A CA 1
ATOM 661 C C . LEU A 1 84 ? -15.195 1.954 15.106 1.00 72.19 84 LEU A C 1
ATOM 663 O O . LEU A 1 84 ? -16.363 2.087 14.729 1.00 72.19 84 LEU A O 1
ATOM 667 N N . GLY A 1 85 ? -14.874 1.737 16.381 1.00 62.50 85 GLY A N 1
ATOM 668 C CA . GLY A 1 85 ? -15.853 1.629 17.455 1.00 62.50 85 GLY A CA 1
ATOM 669 C C . GLY A 1 85 ? -16.720 2.886 17.564 1.00 62.50 85 GLY A C 1
ATOM 670 O O . GLY A 1 85 ? -16.226 4.012 17.539 1.00 62.50 85 GLY A O 1
ATOM 671 N N . LEU A 1 86 ? -18.034 2.700 17.716 1.00 63.78 86 LEU A N 1
ATOM 672 C CA . LEU A 1 86 ? -19.024 3.787 17.801 1.00 63.78 86 LEU A CA 1
ATOM 673 C C . LEU A 1 86 ? -18.955 4.571 19.125 1.00 63.78 86 LEU A C 1
ATOM 675 O O . LEU A 1 86 ? -19.560 5.638 19.262 1.00 63.78 86 LEU A O 1
ATOM 679 N N . GLN A 1 87 ? -18.250 4.042 20.127 1.00 59.03 87 GLN A N 1
ATOM 680 C CA . GLN A 1 87 ? -18.206 4.621 21.463 1.00 59.03 87 GLN A CA 1
ATOM 681 C C . GLN A 1 87 ? -17.102 5.685 21.552 1.00 59.03 87 GLN A C 1
ATOM 683 O O . GLN A 1 87 ? -15.911 5.379 21.502 1.00 59.03 87 GLN A O 1
ATOM 688 N N . LYS A 1 88 ? -17.500 6.948 21.756 1.00 58.25 88 LYS A N 1
ATOM 689 C CA . LYS A 1 88 ? -16.597 8.106 21.953 1.00 58.25 88 LYS A CA 1
ATOM 690 C C . LYS A 1 88 ? -15.812 8.083 23.277 1.00 58.25 88 LYS A C 1
ATOM 692 O O . LYS A 1 88 ? -14.998 8.967 23.521 1.00 58.25 88 LYS A O 1
ATOM 697 N N . THR A 1 89 ? -16.091 7.126 24.158 1.00 56.31 89 THR A N 1
ATOM 698 C CA . THR A 1 89 ? -15.472 7.023 25.487 1.00 56.31 89 THR A CA 1
ATOM 699 C C . THR A 1 89 ? -14.124 6.309 25.427 1.00 56.31 89 THR A C 1
ATOM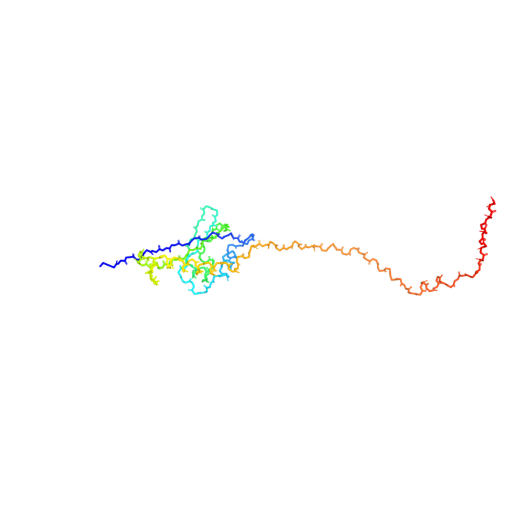 701 O O . THR A 1 89 ? -13.968 5.357 24.676 1.00 56.31 89 THR A O 1
ATOM 704 N N . THR A 1 90 ? -13.155 6.719 26.249 1.00 55.75 90 THR A N 1
ATOM 705 C CA . THR A 1 90 ? -11.821 6.089 26.346 1.00 55.75 90 THR A CA 1
ATOM 706 C C . THR A 1 90 ? -11.854 4.713 27.030 1.00 55.75 90 THR A C 1
ATOM 708 O O . THR A 1 90 ? -10.878 3.972 26.977 1.00 55.75 90 THR A O 1
ATOM 711 N N . LYS A 1 91 ? -12.957 4.349 27.701 1.00 58.25 91 LYS A N 1
ATOM 712 C CA . LYS A 1 91 ? -13.077 3.095 28.463 1.00 58.25 91 LYS A CA 1
ATOM 713 C C . LYS A 1 91 ? -14.039 2.113 27.797 1.00 58.25 91 LYS A C 1
ATOM 715 O O . LYS A 1 91 ? -15.249 2.290 27.869 1.00 58.25 91 LYS A O 1
ATOM 720 N N . GLY A 1 92 ? -13.498 1.044 27.221 1.00 61.53 92 GLY A N 1
ATOM 721 C CA . GLY A 1 92 ? -14.271 -0.073 26.671 1.00 61.53 92 GLY A CA 1
ATOM 722 C C . GLY A 1 92 ? -13.554 -0.750 25.505 1.00 61.53 92 GLY A C 1
ATOM 723 O O . GLY A 1 92 ? -12.766 -0.111 24.805 1.00 61.53 92 GLY A O 1
ATOM 724 N N . LYS A 1 93 ? -13.828 -2.045 25.303 1.00 59.62 93 LYS A N 1
ATOM 725 C CA . LYS A 1 93 ? -13.291 -2.836 24.181 1.00 59.62 93 LYS A CA 1
ATOM 726 C C . LYS A 1 93 ? -13.716 -2.279 22.813 1.00 59.62 93 LYS A C 1
ATOM 728 O O . LYS A 1 93 ? -12.908 -2.291 21.901 1.00 59.62 93 LYS A O 1
ATOM 733 N N . ASP A 1 94 ? -14.895 -1.660 22.734 1.00 62.78 94 ASP A N 1
ATOM 734 C CA . ASP A 1 94 ? -15.442 -1.063 21.502 1.00 62.78 94 ASP A CA 1
ATOM 735 C C . ASP A 1 94 ? -15.269 0.466 21.442 1.00 62.78 94 ASP A C 1
ATOM 737 O O . ASP A 1 94 ? -16.046 1.179 20.798 1.00 62.78 94 ASP A O 1
ATOM 741 N N . SER A 1 95 ? -14.291 1.001 22.181 1.00 71.81 95 SER A N 1
ATOM 742 C CA . SER A 1 95 ? -13.976 2.428 22.118 1.00 71.81 95 SER A CA 1
ATOM 743 C C . SER A 1 95 ? -13.291 2.781 20.805 1.00 71.81 95 SER A C 1
ATOM 745 O O . SER A 1 95 ? -12.414 2.057 20.335 1.00 71.81 95 SER A O 1
ATOM 747 N N . PHE A 1 96 ? -13.643 3.944 20.255 1.00 71.25 96 PHE A N 1
ATOM 748 C CA . PHE A 1 96 ? -13.025 4.486 19.046 1.00 71.25 96 PHE A CA 1
ATOM 749 C C . PHE A 1 96 ? -11.490 4.510 19.151 1.00 71.25 96 PHE A C 1
ATOM 751 O O . PHE A 1 96 ? -10.795 4.020 18.266 1.00 71.25 96 PHE A O 1
ATOM 758 N N . ILE A 1 97 ? -10.958 5.011 20.272 1.00 76.44 97 ILE A N 1
ATOM 759 C CA . ILE A 1 97 ? -9.509 5.136 20.495 1.00 76.44 97 ILE A CA 1
ATOM 760 C C . ILE A 1 97 ? -8.828 3.764 20.472 1.00 76.44 97 ILE A C 1
ATOM 762 O O . ILE A 1 97 ? -7.803 3.613 19.816 1.00 76.44 97 ILE A O 1
ATOM 766 N N . ASN A 1 98 ? -9.402 2.761 21.142 1.00 76.81 98 ASN A N 1
ATOM 767 C CA . ASN A 1 98 ? -8.839 1.412 21.142 1.00 76.81 98 ASN A CA 1
ATOM 768 C C . ASN A 1 98 ? -8.900 0.789 19.739 1.00 76.81 98 ASN A C 1
ATOM 770 O O . ASN A 1 98 ? -7.897 0.272 19.266 1.00 76.81 98 ASN A O 1
ATOM 774 N N . SER A 1 99 ? -10.020 0.946 19.020 1.00 73.19 99 SER A N 1
ATOM 775 C CA . SER A 1 99 ? -10.133 0.444 17.643 1.00 73.19 99 SER A CA 1
ATOM 776 C C . SER A 1 99 ? -9.120 1.069 16.679 1.00 73.19 99 SER A C 1
ATOM 778 O O . SER A 1 99 ? -8.618 0.375 15.805 1.00 73.19 99 SER A O 1
ATOM 780 N N . VAL A 1 100 ? -8.762 2.348 16.861 1.00 79.12 100 VAL A N 1
ATOM 781 C CA . VAL A 1 100 ? -7.712 2.994 16.058 1.00 79.12 100 VAL A CA 1
ATOM 782 C C . VAL A 1 100 ? -6.331 2.446 16.412 1.00 79.12 100 VAL A C 1
ATOM 784 O O . VAL A 1 100 ? -5.563 2.145 15.507 1.00 79.12 100 VAL A O 1
ATOM 787 N N . MET A 1 101 ? -6.012 2.290 17.702 1.00 82.38 101 MET A N 1
ATOM 788 C CA . MET A 1 101 ? -4.713 1.746 18.123 1.00 82.38 101 MET A CA 1
ATOM 789 C C . MET A 1 101 ? -4.513 0.311 17.626 1.00 82.38 101 MET A C 1
ATOM 791 O O . MET A 1 101 ? -3.469 0.006 17.065 1.00 82.38 101 MET A O 1
ATOM 795 N N . VAL A 1 102 ? -5.541 -0.536 17.741 1.00 80.62 102 VAL A N 1
ATOM 796 C CA . VAL A 1 102 ? -5.510 -1.908 17.213 1.00 80.62 102 VAL A CA 1
ATOM 797 C C . VAL A 1 102 ? -5.356 -1.912 15.692 1.00 80.62 102 VAL A C 1
ATOM 799 O O . VAL A 1 102 ? -4.521 -2.642 15.170 1.00 80.62 102 VAL A O 1
ATOM 802 N N . ALA A 1 103 ? -6.102 -1.065 14.973 1.00 78.75 103 ALA A N 1
ATOM 803 C CA . ALA A 1 103 ? -5.979 -0.969 13.520 1.00 78.75 103 ALA A CA 1
ATOM 804 C C . ALA A 1 103 ? -4.575 -0.516 13.081 1.00 78.75 103 ALA A C 1
ATOM 806 O O . ALA A 1 103 ? -4.065 -1.016 12.080 1.00 78.75 103 ALA A O 1
ATOM 807 N N . LEU A 1 104 ? -3.938 0.395 13.828 1.00 78.81 104 LEU A N 1
ATOM 808 C CA . LEU A 1 104 ? -2.553 0.806 13.586 1.00 78.81 104 LEU A CA 1
ATOM 809 C C . LEU A 1 104 ? -1.575 -0.338 13.850 1.00 78.81 104 LEU A C 1
ATOM 811 O O . LEU A 1 104 ? -0.729 -0.601 13.002 1.00 78.81 104 LEU A O 1
ATOM 815 N N . ASP A 1 105 ? -1.699 -1.035 14.979 1.00 81.50 105 ASP A N 1
ATOM 816 C CA . ASP A 1 105 ? -0.819 -2.159 15.313 1.00 81.50 105 ASP A CA 1
ATOM 817 C C . ASP A 1 105 ? -0.913 -3.279 14.266 1.00 81.50 105 ASP A C 1
ATOM 819 O O . ASP A 1 105 ? 0.111 -3.790 13.814 1.00 81.50 105 ASP A O 1
ATOM 823 N N . GLU A 1 106 ? -2.124 -3.622 13.816 1.00 77.00 106 GLU A N 1
ATOM 824 C CA . GLU A 1 106 ? -2.341 -4.603 12.747 1.00 77.00 106 GLU A CA 1
ATOM 825 C C . GLU A 1 106 ? -1.775 -4.130 11.402 1.00 77.00 106 GLU A C 1
ATOM 827 O O . GLU A 1 106 ? -1.122 -4.897 10.694 1.00 77.00 106 GLU A O 1
ATOM 832 N N . PHE A 1 107 ? -1.996 -2.864 11.040 1.00 74.00 107 PHE A N 1
ATOM 833 C CA . PHE A 1 107 ? -1.492 -2.310 9.785 1.00 74.00 107 PHE A CA 1
ATOM 834 C C . PHE A 1 107 ? 0.040 -2.230 9.766 1.00 74.00 107 PHE A C 1
ATOM 836 O O . PHE A 1 107 ? 0.672 -2.588 8.771 1.00 74.00 107 PHE A O 1
ATOM 843 N N . TYR A 1 108 ? 0.664 -1.846 10.882 1.00 74.69 108 TYR A N 1
ATOM 844 C CA . TYR A 1 108 ? 2.116 -1.879 11.009 1.00 74.69 108 TYR A CA 1
ATOM 845 C C . TYR A 1 108 ? 2.651 -3.309 11.047 1.00 74.69 108 TYR A C 1
ATOM 847 O O . TYR A 1 108 ? 3.684 -3.569 10.438 1.00 74.69 108 TYR A O 1
ATOM 855 N N . ALA A 1 109 ? 1.974 -4.261 11.690 1.00 73.75 109 ALA A N 1
ATOM 856 C CA . ALA A 1 109 ? 2.380 -5.665 11.632 1.00 73.75 109 ALA A CA 1
ATOM 857 C C . ALA A 1 109 ? 2.388 -6.196 10.186 1.00 73.75 109 ALA A C 1
ATOM 859 O O . ALA A 1 109 ? 3.340 -6.872 9.794 1.00 73.75 109 ALA A O 1
ATOM 860 N N . MET A 1 110 ? 1.392 -5.803 9.387 1.00 70.81 110 MET A N 1
ATOM 861 C CA . MET A 1 110 ? 1.262 -6.131 7.965 1.00 70.81 110 MET A CA 1
ATOM 862 C C . MET A 1 110 ? 2.377 -5.514 7.098 1.00 70.81 110 MET A C 1
ATOM 864 O O . MET A 1 110 ? 2.907 -6.172 6.206 1.00 70.81 110 MET A O 1
ATOM 868 N N . ILE A 1 111 ? 2.764 -4.254 7.334 1.00 70.81 111 ILE A N 1
ATOM 869 C CA . ILE A 1 111 ? 3.709 -3.534 6.454 1.00 70.81 111 ILE A CA 1
ATOM 870 C C . ILE A 1 111 ? 5.173 -3.653 6.907 1.00 70.81 111 ILE A C 1
ATOM 872 O O . ILE A 1 111 ? 6.089 -3.703 6.079 1.00 70.81 111 ILE A O 1
ATOM 876 N N . HIS A 1 112 ? 5.435 -3.693 8.214 1.00 64.31 112 HIS A N 1
ATOM 877 C CA . HIS A 1 112 ? 6.740 -3.321 8.774 1.00 64.31 112 HIS A CA 1
ATOM 878 C C . HIS A 1 112 ? 7.808 -4.427 8.690 1.00 64.31 112 HIS A C 1
ATOM 880 O O . HIS A 1 112 ? 8.999 -4.128 8.730 1.00 64.31 112 HIS A O 1
ATOM 886 N N . GLN A 1 113 ? 7.454 -5.705 8.518 1.00 56.34 113 GLN A N 1
ATOM 887 C CA . GLN A 1 113 ? 8.453 -6.775 8.678 1.00 56.34 113 GLN A CA 1
ATOM 888 C C . GLN A 1 113 ? 9.314 -7.089 7.440 1.00 56.34 113 GLN A C 1
ATOM 890 O O . GLN A 1 113 ? 10.308 -7.809 7.571 1.00 56.34 113 GLN A O 1
ATOM 895 N N . ARG A 1 114 ? 9.008 -6.574 6.237 1.00 53.06 114 ARG A N 1
ATOM 896 C CA . ARG A 1 114 ? 9.743 -6.972 5.010 1.00 53.06 114 ARG A CA 1
ATOM 897 C C . ARG A 1 114 ? 9.991 -5.886 3.962 1.00 53.06 114 ARG A C 1
ATOM 899 O O . ARG A 1 114 ? 10.388 -6.223 2.844 1.00 53.06 114 ARG A O 1
ATOM 906 N N . GLN A 1 115 ? 9.877 -4.608 4.319 1.00 57.84 115 GLN A N 1
ATOM 907 C CA . GLN A 1 115 ? 10.336 -3.480 3.494 1.00 57.84 115 GLN A CA 1
ATOM 908 C C . GLN A 1 115 ? 11.878 -3.484 3.402 1.00 57.84 115 GLN A C 1
ATOM 910 O O . GLN A 1 115 ? 12.571 -2.649 3.976 1.00 57.84 115 GLN A O 1
ATOM 915 N N . ARG A 1 116 ? 12.464 -4.476 2.720 1.00 53.44 116 ARG A N 1
ATOM 916 C CA . ARG A 1 116 ? 13.879 -4.426 2.352 1.00 53.44 116 ARG A CA 1
ATOM 917 C C . ARG A 1 116 ? 14.016 -3.340 1.300 1.00 53.44 116 ARG A C 1
ATOM 919 O O . ARG A 1 116 ? 13.537 -3.518 0.180 1.00 53.44 116 ARG A O 1
ATOM 926 N N . THR A 1 117 ? 14.697 -2.255 1.655 1.00 51.25 117 THR A N 1
ATOM 927 C CA . THR A 1 117 ? 15.189 -1.265 0.697 1.00 51.25 117 THR A CA 1
ATOM 928 C C . THR A 1 117 ? 15.833 -2.000 -0.473 1.00 51.25 117 THR A C 1
ATOM 930 O O . THR A 1 117 ? 16.790 -2.761 -0.290 1.00 51.25 117 THR A O 1
ATOM 933 N N . TRP A 1 118 ? 15.275 -1.824 -1.673 1.00 52.69 118 TRP A N 1
ATOM 934 C CA . TRP A 1 118 ? 15.835 -2.412 -2.883 1.00 52.69 118 TRP A CA 1
ATOM 935 C C . TRP A 1 118 ? 17.278 -1.926 -3.029 1.00 52.69 118 TRP A C 1
ATOM 937 O O . TRP A 1 118 ? 17.532 -0.732 -3.168 1.00 52.69 118 TRP A O 1
ATOM 947 N N . THR A 1 119 ? 18.221 -2.859 -2.940 1.00 53.84 119 THR A N 1
ATOM 948 C CA . THR A 1 119 ? 19.646 -2.599 -3.144 1.00 53.84 119 THR A CA 1
ATOM 949 C C . THR A 1 119 ? 20.004 -3.203 -4.496 1.00 53.84 119 THR A C 1
ATOM 951 O O . THR A 1 119 ? 19.712 -4.387 -4.700 1.00 53.84 119 THR A O 1
ATOM 954 N N . PRO A 1 120 ? 20.578 -2.435 -5.442 1.00 49.81 120 PRO A N 1
ATOM 955 C CA . PRO A 1 120 ? 20.982 -2.997 -6.721 1.00 49.81 120 PRO A CA 1
ATOM 956 C C . PRO A 1 120 ? 21.970 -4.151 -6.484 1.00 49.81 120 PRO A C 1
ATOM 958 O O . PRO A 1 120 ? 22.790 -4.072 -5.562 1.00 49.81 120 PRO A O 1
ATOM 961 N N . PRO A 1 121 ? 21.905 -5.234 -7.279 1.00 57.66 121 PRO A N 1
ATOM 962 C CA . PRO A 1 121 ? 22.893 -6.299 -7.189 1.00 57.66 121 PRO A CA 1
ATOM 963 C C . PRO A 1 121 ? 24.290 -5.709 -7.410 1.00 57.66 121 PRO A C 1
ATOM 965 O O . PRO A 1 121 ? 24.468 -4.840 -8.267 1.00 57.66 121 PRO A O 1
ATOM 968 N N . ALA A 1 122 ? 25.271 -6.168 -6.628 1.00 67.12 122 ALA A N 1
ATOM 969 C CA . ALA A 1 122 ? 26.643 -5.689 -6.746 1.00 67.12 122 ALA A CA 1
ATOM 970 C C . ALA A 1 122 ? 27.127 -5.829 -8.205 1.00 67.12 122 ALA A C 1
ATOM 972 O O . ALA A 1 122 ? 26.882 -6.875 -8.822 1.00 67.12 122 ALA A O 1
ATOM 973 N N . PRO A 1 123 ? 27.780 -4.798 -8.778 1.00 76.81 123 PRO A N 1
ATOM 974 C CA . PRO A 1 123 ? 28.285 -4.857 -10.142 1.00 76.81 123 PRO A CA 1
ATOM 975 C C . PRO A 1 123 ? 29.217 -6.061 -10.276 1.00 76.81 123 PRO A C 1
ATOM 977 O O . PRO A 1 123 ? 30.198 -6.188 -9.545 1.00 76.81 123 PRO A O 1
ATOM 980 N N . GLN A 1 124 ? 28.880 -6.974 -11.186 1.00 74.06 124 GLN A N 1
ATOM 981 C CA . GLN A 1 124 ? 29.684 -8.167 -11.414 1.00 74.06 124 GLN A CA 1
ATOM 982 C C . GLN A 1 124 ? 31.022 -7.737 -12.014 1.00 74.06 124 GLN A C 1
ATOM 984 O O . GLN A 1 124 ? 31.065 -7.147 -13.097 1.00 74.06 124 GLN A O 1
ATOM 989 N N . TYR A 1 125 ? 32.112 -8.023 -11.302 1.00 66.81 125 TYR A N 1
ATOM 990 C CA . TYR A 1 125 ? 33.453 -7.837 -11.832 1.00 66.81 125 TYR A CA 1
ATOM 991 C C . TYR A 1 125 ? 33.603 -8.782 -13.024 1.00 66.81 125 TYR A C 1
ATOM 993 O O . TYR A 1 125 ? 33.610 -10.002 -12.862 1.00 66.81 125 TYR A O 1
ATOM 1001 N N . ARG A 1 126 ? 33.672 -8.233 -14.240 1.00 65.56 126 ARG A N 1
ATOM 1002 C CA . ARG A 1 126 ? 34.121 -9.015 -15.390 1.00 65.56 126 ARG A CA 1
ATOM 1003 C C . ARG A 1 126 ? 35.584 -9.331 -15.125 1.00 65.56 126 ARG A C 1
ATOM 1005 O O . ARG A 1 126 ? 36.416 -8.429 -15.206 1.00 65.56 126 ARG A O 1
ATOM 1012 N N . SER A 1 127 ? 35.886 -10.577 -14.768 1.00 59.53 127 SER A N 1
ATOM 1013 C CA . SER A 1 127 ? 37.261 -11.062 -14.754 1.00 59.53 127 SER A CA 1
ATOM 1014 C C . SER A 1 127 ? 37.879 -10.702 -16.099 1.00 59.53 127 SER A C 1
ATOM 1016 O O . SER A 1 127 ? 37.326 -11.041 -17.150 1.00 59.53 127 SER A O 1
ATOM 1018 N N . ARG A 1 128 ? 38.979 -9.945 -16.065 1.00 62.16 128 ARG A N 1
ATOM 1019 C CA . ARG A 1 128 ? 39.816 -9.714 -17.243 1.00 62.16 128 ARG A CA 1
ATOM 1020 C C . ARG A 1 128 ? 40.105 -11.091 -17.866 1.00 62.16 128 ARG A C 1
ATOM 1022 O O . ARG A 1 128 ? 40.381 -12.011 -17.094 1.00 62.16 128 ARG A O 1
ATOM 1029 N N . PRO A 1 129 ? 40.003 -11.262 -19.198 1.00 54.31 129 PRO A N 1
ATOM 1030 C CA . PRO A 1 129 ? 40.456 -12.490 -19.834 1.00 54.31 129 PRO A CA 1
ATOM 1031 C C . PRO A 1 129 ? 41.878 -12.775 -19.358 1.00 54.31 129 PRO A C 1
ATOM 1033 O O . PRO A 1 129 ? 42.701 -11.860 -19.325 1.00 54.31 129 PRO A O 1
ATOM 1036 N N . ASP A 1 130 ? 42.109 -14.005 -18.917 1.00 57.38 130 ASP A N 1
ATOM 1037 C CA . ASP A 1 130 ? 43.405 -14.509 -18.482 1.00 57.38 130 ASP A CA 1
ATOM 1038 C C . ASP A 1 130 ? 44.363 -14.480 -19.682 1.00 57.38 130 ASP A C 1
ATOM 1040 O O . ASP A 1 130 ? 44.465 -15.428 -20.459 1.00 57.38 130 ASP A O 1
ATOM 1044 N N . GLU A 1 131 ? 44.979 -13.323 -19.923 1.00 52.88 131 GLU A N 1
ATOM 1045 C CA . GLU A 1 131 ? 46.109 -13.208 -20.831 1.00 52.88 131 GLU A CA 1
ATOM 1046 C C . GLU A 1 131 ? 47.312 -13.842 -20.140 1.00 52.88 131 GLU A C 1
ATOM 1048 O O . GLU A 1 131 ? 47.995 -13.216 -19.333 1.00 52.88 131 GLU A O 1
ATOM 1053 N N . ALA A 1 132 ? 47.524 -15.109 -20.497 1.00 54.03 132 ALA A N 1
ATOM 1054 C CA . ALA A 1 132 ? 48.782 -15.829 -20.415 1.00 54.03 132 ALA A CA 1
ATOM 1055 C C . ALA A 1 132 ? 49.478 -15.745 -19.050 1.00 54.03 132 ALA A C 1
ATOM 1057 O O . ALA A 1 132 ? 50.546 -15.147 -18.901 1.00 54.03 132 ALA A O 1
ATOM 1058 N N . ARG A 1 133 ? 48.953 -16.491 -18.075 1.00 45.22 133 ARG A N 1
ATOM 1059 C CA . ARG A 1 133 ? 49.841 -17.145 -17.116 1.00 45.22 133 ARG A CA 1
ATOM 1060 C C . ARG A 1 133 ? 50.719 -18.115 -17.910 1.00 45.22 133 ARG A C 1
ATOM 1062 O O . ARG A 1 133 ? 50.299 -19.219 -18.232 1.00 45.22 133 ARG A O 1
ATOM 1069 N N . GLY A 1 134 ? 51.897 -17.649 -18.319 1.00 46.78 134 GLY A N 1
ATOM 1070 C CA . GLY A 1 134 ? 52.944 -18.524 -18.821 1.00 46.78 134 GLY A CA 1
ATOM 1071 C C . GLY A 1 134 ? 53.219 -19.575 -17.754 1.00 46.78 134 GLY A C 1
ATOM 1072 O O . GLY A 1 134 ? 53.613 -19.233 -16.638 1.00 46.78 134 GLY A O 1
ATOM 1073 N N . ASP A 1 135 ? 52.942 -20.832 -18.079 1.00 48.84 135 ASP A N 1
ATOM 1074 C CA . ASP A 1 135 ? 53.361 -21.975 -17.282 1.00 48.84 135 ASP A CA 1
ATOM 1075 C C . ASP A 1 135 ? 54.890 -22.082 -17.376 1.00 48.84 135 ASP A C 1
ATOM 1077 O O . ASP A 1 135 ? 55.434 -22.855 -18.161 1.00 48.84 135 ASP A O 1
ATOM 1081 N N . GLU A 1 136 ? 55.610 -21.293 -16.579 1.00 56.44 136 GLU A N 1
ATOM 1082 C CA . GLU A 1 136 ? 56.977 -21.644 -16.204 1.00 56.44 136 GLU A CA 1
ATOM 1083 C C . GLU A 1 136 ? 56.882 -22.755 -15.157 1.00 56.44 136 GLU A C 1
ATOM 1085 O O . GLU A 1 136 ? 56.865 -22.534 -13.943 1.00 56.44 136 GLU A O 1
ATOM 1090 N N . VAL A 1 137 ? 56.742 -23.983 -15.655 1.00 52.75 137 VAL A N 1
ATOM 1091 C CA . VAL A 1 137 ? 56.951 -25.196 -14.871 1.00 52.75 137 VAL A CA 1
ATOM 1092 C C . VAL A 1 137 ? 58.429 -25.220 -14.493 1.00 52.75 137 VAL A C 1
ATOM 1094 O O . VAL A 1 137 ? 59.261 -25.692 -15.261 1.00 52.75 137 VAL A O 1
ATOM 1097 N N . TYR A 1 138 ? 58.769 -24.703 -13.313 1.00 56.19 138 TYR A N 1
ATOM 1098 C CA . TYR A 1 138 ? 60.075 -24.963 -12.714 1.00 56.19 138 TYR A CA 1
ATOM 1099 C C . TYR A 1 138 ? 60.150 -26.457 -12.393 1.00 56.19 138 TYR A C 1
ATOM 1101 O O . TYR A 1 138 ? 59.594 -26.926 -11.395 1.00 56.19 138 TYR A O 1
ATOM 1109 N N . SER A 1 139 ? 60.809 -27.215 -13.271 1.00 60.66 139 SER A N 1
ATOM 1110 C CA . SER A 1 139 ? 61.156 -28.602 -12.991 1.00 60.66 139 SER A CA 1
ATOM 1111 C C . SER A 1 139 ? 62.157 -28.622 -11.840 1.00 60.66 139 SER A C 1
ATOM 1113 O O . SER A 1 139 ? 63.186 -27.947 -11.868 1.00 60.66 139 SER A O 1
ATOM 1115 N N . SER A 1 140 ? 61.867 -29.415 -10.810 1.00 58.78 140 SER A N 1
ATOM 1116 C CA . SER A 1 140 ? 62.729 -29.575 -9.631 1.00 58.78 140 SER A CA 1
ATOM 1117 C C . SER A 1 140 ? 64.114 -30.147 -9.974 1.00 58.78 140 SER A C 1
ATOM 1119 O O . SER A 1 140 ? 65.025 -30.094 -9.151 1.00 58.78 140 SER A O 1
ATOM 1121 N N . GLU A 1 141 ? 64.280 -30.665 -11.192 1.00 58.97 141 GLU A N 1
ATOM 1122 C CA . GLU A 1 141 ? 65.530 -31.209 -11.719 1.00 58.97 141 GLU A CA 1
ATOM 1123 C C . GLU A 1 141 ? 66.528 -30.105 -12.128 1.00 58.97 141 GLU A C 1
ATOM 1125 O O . GLU A 1 141 ? 67.730 -30.285 -11.937 1.00 58.97 141 GLU A O 1
ATOM 1130 N N . GLU A 1 142 ? 66.063 -28.930 -12.581 1.00 55.25 142 GLU A N 1
ATOM 1131 C CA . GLU A 1 142 ? 66.946 -27.795 -12.925 1.00 55.25 142 GLU A CA 1
ATOM 1132 C C . GLU A 1 142 ? 67.544 -27.118 -11.679 1.00 55.25 142 GLU A C 1
ATOM 1134 O O . GLU A 1 142 ? 68.725 -26.771 -11.660 1.00 55.25 142 GLU A O 1
ATOM 1139 N N . LEU A 1 143 ? 66.764 -26.997 -10.598 1.00 57.09 143 LEU A N 1
ATOM 1140 C CA . LEU A 1 143 ? 67.233 -26.461 -9.309 1.00 57.09 143 LEU A CA 1
ATOM 1141 C C . LEU A 1 143 ? 68.246 -27.390 -8.618 1.00 57.09 143 LEU A C 1
ATOM 1143 O O . LEU A 1 143 ? 69.135 -26.914 -7.913 1.00 57.09 143 LEU A O 1
ATOM 1147 N N . ALA A 1 144 ? 68.133 -28.705 -8.828 1.00 56.84 144 ALA A N 1
ATOM 1148 C CA . ALA A 1 144 ? 69.066 -29.687 -8.277 1.00 56.84 144 ALA A CA 1
ATOM 1149 C C . ALA A 1 144 ? 70.385 -29.753 -9.069 1.00 56.84 144 ALA A C 1
ATOM 1151 O O . ALA A 1 144 ? 71.448 -29.922 -8.467 1.00 56.84 144 ALA A O 1
ATOM 1152 N N . ALA A 1 145 ? 70.334 -29.561 -10.393 1.00 54.66 145 ALA A N 1
ATOM 1153 C CA . ALA A 1 145 ? 71.525 -29.492 -11.239 1.00 54.66 145 ALA A CA 1
ATOM 1154 C C . ALA A 1 145 ? 72.382 -28.247 -10.938 1.00 54.66 145 ALA A C 1
ATOM 1156 O O . ALA A 1 145 ? 73.603 -28.348 -10.876 1.00 54.66 145 ALA A O 1
ATOM 1157 N N . ALA A 1 146 ? 71.759 -27.099 -10.644 1.00 55.59 146 ALA A N 1
ATOM 1158 C CA . ALA A 1 146 ? 72.479 -25.866 -10.305 1.00 55.59 146 ALA A CA 1
ATOM 1159 C C . ALA A 1 146 ? 73.197 -25.902 -8.937 1.00 55.59 146 ALA A C 1
ATOM 1161 O O . ALA A 1 146 ? 74.092 -25.096 -8.690 1.00 55.59 146 ALA A O 1
ATOM 1162 N N . ALA A 1 147 ? 72.827 -26.822 -8.038 1.00 57.72 147 ALA A N 1
ATOM 1163 C CA . ALA A 1 147 ? 73.413 -26.922 -6.698 1.00 57.72 147 ALA A CA 1
ATOM 1164 C C . ALA A 1 147 ? 74.670 -27.812 -6.629 1.00 57.72 147 ALA A C 1
ATOM 1166 O O . ALA A 1 147 ? 75.331 -27.851 -5.591 1.00 57.72 147 ALA A O 1
ATOM 1167 N N . THR A 1 148 ? 75.017 -28.522 -7.709 1.00 57.16 148 THR A N 1
ATOM 1168 C CA . THR A 1 148 ? 76.135 -29.482 -7.723 1.00 57.16 148 THR A CA 1
ATOM 1169 C C . THR A 1 148 ? 77.135 -29.147 -8.825 1.00 57.16 148 THR A C 1
ATOM 1171 O O . THR A 1 148 ? 77.386 -29.977 -9.682 1.00 57.16 148 THR A O 1
ATOM 1174 N N . GLU A 1 149 ? 77.717 -27.944 -8.832 1.00 50.00 149 GLU A N 1
ATOM 1175 C CA . GLU A 1 149 ? 78.908 -27.665 -9.659 1.00 50.00 149 GLU A CA 1
ATOM 1176 C C . GLU A 1 149 ? 79.664 -26.394 -9.210 1.00 50.00 149 GLU A C 1
ATOM 1178 O O . GLU A 1 149 ? 79.653 -25.367 -9.874 1.00 50.00 149 GLU A O 1
ATOM 1183 N N . ASN A 1 150 ? 80.305 -26.427 -8.035 1.00 50.53 150 ASN A N 1
ATOM 1184 C CA . ASN A 1 150 ? 81.775 -26.356 -7.901 1.00 50.53 150 ASN A CA 1
ATOM 1185 C C . ASN A 1 150 ? 82.223 -26.105 -6.443 1.00 50.53 150 ASN A C 1
ATOM 1187 O O . ASN A 1 150 ? 81.636 -25.274 -5.747 1.00 50.53 150 ASN A O 1
ATOM 1191 N N . PRO A 1 151 ? 83.288 -26.786 -5.984 1.00 49.03 151 PRO A N 1
ATOM 1192 C CA . PRO A 1 151 ? 83.885 -26.618 -4.671 1.00 49.03 151 PRO A CA 1
ATOM 1193 C C . PRO A 1 151 ? 85.045 -25.604 -4.693 1.00 49.03 151 PRO A C 1
ATOM 1195 O O . PRO A 1 151 ? 85.877 -25.625 -5.592 1.00 49.03 151 PRO A O 1
ATOM 1198 N N . GLY A 1 152 ? 85.166 -24.818 -3.621 1.00 46.28 152 GLY A N 1
ATOM 1199 C CA . GLY A 1 152 ? 86.446 -24.261 -3.172 1.00 46.28 152 GLY A CA 1
ATOM 1200 C C . GLY A 1 152 ? 86.783 -22.838 -3.613 1.00 46.28 152 GLY A C 1
ATOM 1201 O O . GLY A 1 152 ? 87.415 -22.648 -4.639 1.00 46.28 152 GLY A O 1
ATOM 1202 N N . GLU A 1 153 ? 86.528 -21.873 -2.729 1.00 39.88 153 GLU A N 1
ATOM 1203 C CA . GLU A 1 153 ? 87.493 -20.806 -2.433 1.00 39.88 153 GLU A CA 1
ATOM 1204 C C . GLU A 1 153 ? 87.207 -20.268 -1.021 1.00 39.88 153 GLU A C 1
ATOM 1206 O O . GLU A 1 153 ? 86.142 -19.721 -0.739 1.00 39.88 153 GLU A O 1
ATOM 1211 N N . LEU A 1 154 ? 88.126 -20.533 -0.088 1.00 49.31 154 LEU A N 1
ATOM 1212 C CA . LEU A 1 154 ? 88.129 -19.935 1.244 1.00 49.31 154 LEU A CA 1
ATOM 1213 C C . LEU A 1 154 ? 88.703 -18.525 1.096 1.00 49.31 154 LEU A C 1
ATOM 1215 O O . LEU A 1 154 ? 89.921 -18.367 1.107 1.00 49.31 154 LEU A O 1
ATOM 1219 N N . GLU A 1 155 ? 87.846 -17.518 0.934 1.00 46.16 155 GLU A N 1
ATOM 1220 C CA . GLU A 1 155 ? 88.282 -16.123 1.000 1.00 46.16 155 GLU A CA 1
ATOM 1221 C C . GLU A 1 155 ? 88.309 -15.661 2.468 1.00 46.16 155 GLU A C 1
ATOM 1223 O O . GLU A 1 155 ? 87.317 -15.678 3.199 1.00 46.16 155 GLU A O 1
ATOM 1228 N N . GLU A 1 156 ? 89.522 -15.347 2.903 1.00 48.00 156 GLU A N 1
ATOM 1229 C CA . GLU A 1 156 ? 89.969 -15.014 4.249 1.00 48.00 156 GLU A CA 1
ATOM 1230 C C . GLU A 1 156 ? 89.353 -13.683 4.731 1.00 48.00 156 GLU A C 1
ATOM 1232 O O . GLU A 1 156 ? 89.486 -12.646 4.084 1.00 48.00 156 GLU A O 1
ATOM 1237 N N . LEU A 1 157 ? 88.676 -13.691 5.885 1.00 53.94 157 LEU A N 1
ATOM 1238 C CA . LEU A 1 157 ? 88.180 -12.473 6.540 1.00 53.94 157 LEU A CA 1
ATOM 1239 C C . LEU A 1 157 ? 89.370 -11.611 7.010 1.00 53.94 157 LEU A C 1
ATOM 1241 O O . LEU A 1 157 ? 90.154 -12.102 7.827 1.00 53.94 157 LEU A O 1
ATOM 1245 N N . PRO A 1 158 ? 89.504 -10.327 6.625 1.00 48.31 158 PRO A N 1
ATOM 1246 C CA . PRO A 1 158 ? 90.467 -9.457 7.287 1.00 48.31 158 PRO A CA 1
ATOM 1247 C C . PRO A 1 158 ? 89.995 -9.149 8.717 1.00 48.31 158 PRO A C 1
ATOM 1249 O O . PRO A 1 158 ? 88.884 -8.661 8.941 1.00 48.31 158 PRO A O 1
ATOM 1252 N N . ALA A 1 159 ? 90.849 -9.456 9.695 1.00 62.50 159 ALA A N 1
ATOM 1253 C CA . ALA A 1 159 ? 90.625 -9.179 11.111 1.00 62.50 159 ALA A CA 1
ATOM 1254 C C . ALA A 1 159 ? 90.495 -7.664 11.389 1.00 62.50 159 ALA A C 1
ATOM 1256 O O . ALA A 1 159 ? 91.178 -6.865 10.743 1.00 62.50 159 ALA A O 1
ATOM 1257 N N . PRO A 1 160 ? 89.678 -7.242 12.374 1.00 58.03 160 PRO A N 1
ATOM 1258 C CA . PRO A 1 160 ? 89.614 -5.844 12.779 1.00 58.03 160 PRO A CA 1
ATOM 1259 C C . PRO A 1 16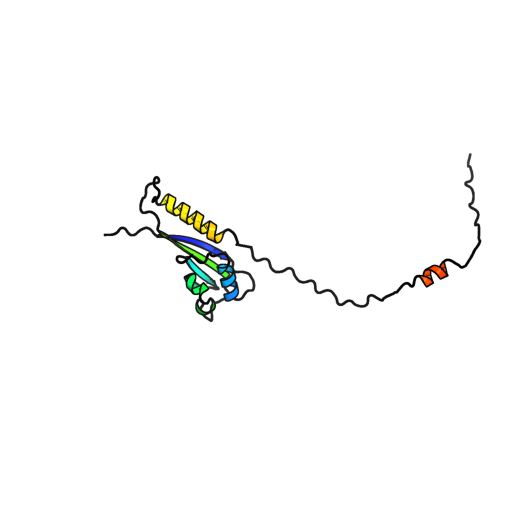0 ? 90.909 -5.428 13.491 1.00 58.03 160 PRO A C 1
ATOM 1261 O O . PRO A 1 160 ? 91.312 -6.029 14.489 1.00 58.03 160 PRO A O 1
ATOM 1264 N N . THR A 1 161 ? 91.552 -4.379 12.981 1.00 59.28 161 THR A N 1
ATOM 1265 C CA . THR A 1 161 ? 92.707 -3.726 13.604 1.00 59.28 161 THR A CA 1
ATOM 1266 C C . THR A 1 161 ? 92.317 -3.159 14.977 1.00 59.28 161 THR A C 1
ATOM 1268 O O . THR A 1 161 ? 91.330 -2.424 15.056 1.00 59.28 161 THR A O 1
ATOM 1271 N N . PRO A 1 162 ? 93.063 -3.442 16.060 1.00 55.56 162 PRO A N 1
ATOM 1272 C CA . PRO A 1 162 ? 92.889 -2.735 17.321 1.00 55.56 162 PRO A CA 1
ATOM 1273 C C . PRO A 1 162 ? 93.625 -1.390 17.248 1.00 55.56 162 PRO A C 1
ATOM 1275 O O . PRO A 1 162 ? 94.854 -1.362 17.200 1.00 55.56 162 PRO A O 1
ATOM 1278 N N . GLU A 1 163 ? 92.892 -0.276 17.240 1.00 52.16 163 GLU A N 1
ATOM 1279 C CA . GLU A 1 163 ? 93.478 1.027 17.575 1.00 52.16 163 GLU A CA 1
ATOM 1280 C C . GLU A 1 163 ? 93.421 1.222 19.095 1.00 52.16 163 GLU A C 1
ATOM 1282 O O . GLU A 1 163 ? 92.387 0.978 19.725 1.00 52.16 163 GLU A O 1
ATOM 1287 N N . GLY A 1 164 ? 94.588 1.542 19.662 1.00 50.97 164 GLY A N 1
ATOM 1288 C CA . GLY A 1 164 ? 94.827 1.717 21.096 1.00 50.97 164 GLY A CA 1
ATOM 1289 C C . GLY A 1 164 ? 94.576 3.120 21.621 1.00 50.97 164 GLY A C 1
ATOM 1290 O O . GLY A 1 164 ? 94.145 4.001 20.847 1.00 50.97 164 GLY A O 1
#

Sequence (164 aa):
MRPESPTGSHLDDIPASGHARNVTRINWLLRPLDDDLSDVVVEAHGARRRHAAPLEEFRHDPKEALPADFPEITSFTVSRMSHLGLQKTTKGKDSFINSVMVALDEFYAMIHQRQRTWTPPAPQYRSRPDEARGDEVYSSEELAAAATENPGELEELPAPTPEG

Foldseek 3Di:
DDDDFDKDKDKDKFFFAPPDDQLVSLVVVLVLADPPQQQKKKWFDADVDIAIDTNVVCVVPVCVSDDVPDHDTGIMMMIGIFGAQPACDPDDPRHRVNSVVVVVVVVCSSPPPDSDDRDPPDPDPPPDPPDDPDPPPPDPVVVVVVVPDDDDDDDDDDDDDDDD

pLDDT: mean 70.27, std 15.4, range [39.88, 93.38]

Radius of gyration: 36.77 Å; chains: 1; bounding box: 127×43×50 Å

Secondary structure (DSSP, 8-state):
-PPPPPEEEEEEEEEPPTT--HHHHHHHHHTTS-TT-TTEEEEEEETTEEEEEEHHHHHH-HHHHS-TTPPPEEEEEEEEEEE--SB-SSSSTTBHHHHHHHHHHHHHHHHHT------PPPPP--PPP----------HHHHHHTTSS-----PPPPPPP---